Protein AF-A0AAW0KHY0-F1 (afdb_monomer)

Foldseek 3Di:
DDPVVVVVQVVPQVVDDDDDDDPVCPVPDDDLVPDGDPRNVVVVVVVVVCVPPVNVVVVVVD

Nearest PDB structures (foldseek):
  4ud0-assembl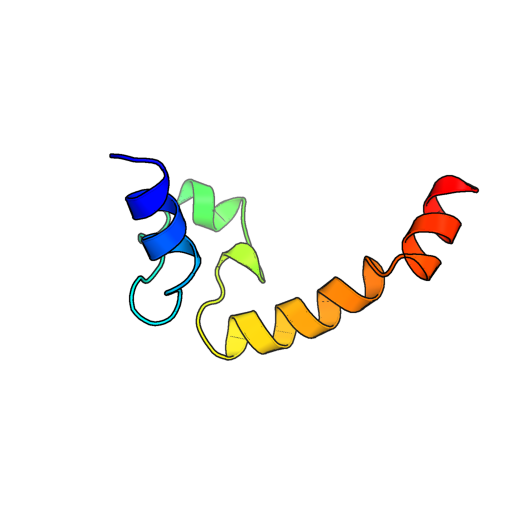y1_B-2  TM=2.179E-01  e=9.226E+00  human metapneumovirus

Secondary structure (DSSP, 8-state):
--HHHHHHHHH-TTTSPPPPPPHHHHHH--GGGG--HHHHHHHHHHHHGGGSHHHHHHHHT-

Organism: Quercus suber (NCBI:txid58331)

pLDDT: mean 89.93, std 6.12, range [57.94, 96.12]

InterPro domains:
  IPR036396 Cytochrome P450 superfamily [G3DSA:1.10.630.10] (1-62)
  IPR036396 Cytochrome P450 superfamily [SSF48264] (2-61)
  IPR050665 Plant Cytochrome P450 Monooxygenases [PTHR24282] (2-59)

Radius of gyration: 15.42 Å; Cα contacts (8 Å, |Δi|>4): 17; chains: 1; bounding box: 35×28×38 Å

Solvent-accessible surface area (backbone atoms only — not comparable to full-atom values): 3942 Å² total; per-residue (Å²): 135,54,73,67,58,53,51,50,53,74,69,39,55,87,83,46,75,81,75,84,70,54,73,66,51,56,70,76,54,67,65,69,84,75,43,59,69,68,65,22,53,56,53,49,54,61,53,48,61,68,66,34,71,75,48,43,51,59,61,75,76,108

Structure (mmCIF, N/CA/C/O backbone):
data_AF-A0AAW0KHY0-F1
#
_entry.id   AF-A0AAW0KHY0-F1
#
loop_
_atom_site.group_PDB
_atom_site.id
_atom_site.type_symbol
_atom_site.label_atom_id
_atom_site.label_alt_id
_atom_site.label_comp_id
_atom_site.label_asym_id
_atom_site.label_entity_id
_atom_site.label_seq_id
_atom_site.pdbx_PDB_ins_code
_atom_site.Cartn_x
_atom_site.Cartn_y
_atom_site.Cartn_z
_atom_site.occupancy
_atom_site.B_iso_or_equiv
_atom_site.auth_seq_id
_atom_site.auth_comp_id
_atom_site.auth_asym_id
_atom_site.auth_atom_id
_atom_site.pdbx_PDB_model_num
ATOM 1 N N . MET A 1 1 ? 12.802 -19.057 -3.942 1.00 80.25 1 MET A N 1
ATOM 2 C CA . MET A 1 1 ? 12.950 -17.686 -3.408 1.00 80.25 1 MET A CA 1
ATOM 3 C C . MET A 1 1 ? 13.002 -17.797 -1.897 1.00 80.25 1 MET A C 1
ATOM 5 O O . MET A 1 1 ? 12.151 -18.491 -1.354 1.00 80.25 1 MET A O 1
ATOM 9 N N . SER A 1 2 ? 13.992 -17.199 -1.237 1.00 95.81 2 SER A N 1
ATOM 10 C CA . SER A 1 2 ? 14.076 -17.185 0.228 1.00 95.81 2 SER A CA 1
ATOM 11 C C . SER A 1 2 ? 13.273 -16.012 0.821 1.00 95.81 2 SER A C 1
ATOM 13 O O . SER A 1 2 ? 13.016 -15.030 0.112 1.00 95.81 2 SER A O 1
ATOM 15 N N . PRO A 1 3 ? 12.874 -16.066 2.104 1.00 95.75 3 PRO A N 1
ATOM 16 C CA . PRO A 1 3 ? 12.181 -14.961 2.775 1.00 95.75 3 PRO A CA 1
ATOM 17 C C . PRO A 1 3 ? 12.930 -13.622 2.703 1.00 95.75 3 PRO A C 1
ATOM 19 O O . PRO A 1 3 ? 12.319 -12.563 2.556 1.00 95.75 3 PRO A O 1
ATOM 22 N N . GLU A 1 4 ? 14.260 -13.657 2.745 1.00 95.06 4 GLU A N 1
ATOM 23 C CA . GLU A 1 4 ? 15.129 -12.478 2.695 1.00 95.06 4 GLU A CA 1
ATOM 24 C C . GLU A 1 4 ? 15.046 -11.797 1.329 1.00 95.06 4 GLU A C 1
ATOM 26 O O . GLU A 1 4 ? 14.964 -10.570 1.244 1.00 95.06 4 GLU A O 1
ATOM 31 N N . GLN A 1 5 ? 14.997 -12.593 0.258 1.00 92.38 5 GLN A N 1
ATOM 32 C CA . GLN A 1 5 ? 14.811 -12.086 -1.100 1.00 92.38 5 GLN A CA 1
ATOM 33 C C . GLN A 1 5 ? 13.439 -11.419 -1.248 1.00 92.38 5 GLN A C 1
ATOM 35 O O . GLN A 1 5 ? 13.346 -10.318 -1.788 1.00 92.38 5 GLN A O 1
ATOM 40 N N . ILE A 1 6 ? 12.388 -12.046 -0.710 1.00 92.62 6 ILE A N 1
ATOM 41 C CA . ILE A 1 6 ? 11.023 -11.505 -0.727 1.00 92.62 6 ILE A CA 1
ATOM 42 C C . ILE A 1 6 ? 10.979 -10.163 0.014 1.00 92.62 6 ILE A C 1
ATOM 44 O O . ILE A 1 6 ? 10.528 -9.160 -0.540 1.00 92.62 6 ILE A O 1
ATOM 48 N N . LYS A 1 7 ? 11.522 -10.104 1.236 1.00 92.62 7 LYS A N 1
ATOM 49 C CA . LYS A 1 7 ? 11.613 -8.862 2.017 1.00 92.62 7 LYS A CA 1
ATOM 50 C C . LYS A 1 7 ? 12.373 -7.771 1.261 1.00 92.62 7 LYS A C 1
ATOM 52 O O . LYS A 1 7 ? 11.959 -6.612 1.296 1.00 92.62 7 LYS A O 1
ATOM 57 N N . GLY A 1 8 ? 13.452 -8.132 0.567 1.00 92.38 8 GLY A N 1
ATOM 58 C CA . GLY A 1 8 ? 14.224 -7.209 -0.261 1.00 92.38 8 GLY A CA 1
ATOM 59 C C . GLY A 1 8 ? 13.367 -6.534 -1.332 1.00 92.38 8 GLY A C 1
ATOM 60 O O . GLY A 1 8 ? 13.369 -5.307 -1.420 1.00 92.38 8 GLY A O 1
ATOM 61 N N . VAL A 1 9 ? 12.577 -7.316 -2.073 1.00 90.75 9 VAL A N 1
ATOM 62 C CA . VAL A 1 9 ? 11.662 -6.798 -3.104 1.00 90.75 9 VAL A CA 1
ATOM 63 C C . VAL A 1 9 ? 10.607 -5.869 -2.496 1.00 90.75 9 VAL A C 1
ATOM 65 O O . VAL A 1 9 ? 10.415 -4.758 -2.979 1.00 90.75 9 VAL A O 1
ATOM 68 N N . PHE A 1 10 ? 9.968 -6.272 -1.393 1.00 89.00 10 PHE A N 1
ATOM 69 C CA . PHE A 1 10 ? 8.909 -5.473 -0.761 1.00 89.00 10 PHE A CA 1
ATOM 70 C C . PHE A 1 10 ? 9.403 -4.202 -0.056 1.00 89.00 10 PHE A C 1
ATOM 72 O O . PHE A 1 10 ? 8.610 -3.292 0.176 1.00 89.00 10 PHE A O 1
ATOM 79 N N . THR A 1 11 ? 10.688 -4.120 0.292 1.00 89.88 11 THR A N 1
ATOM 80 C CA . THR A 1 11 ? 11.265 -2.925 0.935 1.00 89.88 11 THR A CA 1
ATOM 81 C C . THR A 1 11 ? 11.761 -1.916 -0.102 1.00 89.88 11 THR A C 1
ATOM 83 O O . THR A 1 11 ? 11.696 -0.7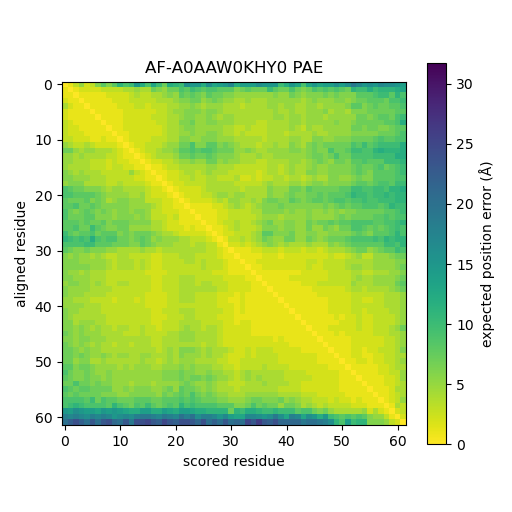10 0.119 1.00 89.88 11 THR A O 1
ATOM 86 N N . LYS A 1 12 ? 12.223 -2.398 -1.260 1.00 87.44 12 LYS A N 1
ATOM 87 C CA . LYS A 1 12 ? 12.789 -1.585 -2.344 1.00 87.44 12 LYS A CA 1
ATOM 88 C C . LYS A 1 12 ? 11.745 -1.253 -3.413 1.00 87.44 12 LYS A C 1
ATOM 90 O O . LYS A 1 12 ? 11.955 -1.472 -4.601 1.00 87.44 12 LYS A O 1
ATOM 95 N N . ILE A 1 13 ? 10.610 -0.699 -2.991 1.00 78.81 13 ILE A N 1
ATOM 96 C CA . ILE A 1 13 ? 9.463 -0.404 -3.873 1.00 78.81 13 ILE A CA 1
ATOM 97 C C . ILE A 1 13 ? 9.763 0.608 -4.995 1.00 78.81 13 ILE A C 1
ATOM 99 O O . ILE A 1 13 ? 8.980 0.726 -5.931 1.00 78.81 13 ILE A O 1
ATOM 103 N N . GLY A 1 14 ? 10.863 1.363 -4.896 1.00 82.44 14 GLY A N 1
ATOM 104 C CA . GLY A 1 14 ? 11.339 2.240 -5.972 1.00 82.44 14 GLY A CA 1
ATOM 105 C C . GLY A 1 14 ? 12.117 1.497 -7.062 1.00 82.44 14 GLY A C 1
ATOM 106 O O . GLY A 1 14 ? 12.051 1.887 -8.224 1.00 82.44 14 GLY A O 1
ATOM 107 N N . ASP A 1 15 ? 12.798 0.408 -6.696 1.00 89.12 15 ASP A N 1
ATOM 108 C CA . ASP A 1 15 ? 13.627 -0.390 -7.607 1.00 89.12 15 ASP A CA 1
ATOM 109 C C . ASP A 1 15 ? 12.784 -1.442 -8.346 1.00 89.12 15 ASP A C 1
ATOM 111 O O . ASP A 1 15 ? 13.088 -1.819 -9.478 1.00 89.12 15 ASP A O 1
ATOM 115 N N . PHE A 1 16 ? 11.706 -1.912 -7.709 1.00 87.56 16 PHE A N 1
ATOM 116 C CA . PHE A 1 16 ? 10.805 -2.929 -8.245 1.00 87.56 16 PHE A CA 1
ATOM 117 C C . PHE A 1 16 ? 9.402 -2.358 -8.458 1.00 87.56 16 PHE A C 1
ATOM 119 O O . PHE A 1 16 ? 8.661 -2.123 -7.504 1.00 87.56 16 PHE A O 1
ATOM 126 N N . GLN A 1 17 ? 9.016 -2.186 -9.722 1.00 87.19 17 GLN A N 1
ATOM 127 C CA . GLN A 1 17 ? 7.647 -1.820 -10.091 1.00 87.19 17 GLN A CA 1
ATOM 128 C C . GLN A 1 17 ? 6.725 -3.043 -10.063 1.00 87.19 17 GLN A C 1
ATOM 130 O O . GLN A 1 17 ? 7.156 -4.166 -10.349 1.00 87.19 17 GLN A O 1
ATOM 135 N N . LYS A 1 18 ? 5.436 -2.837 -9.766 1.00 86.38 18 LYS A N 1
ATOM 136 C CA . LYS 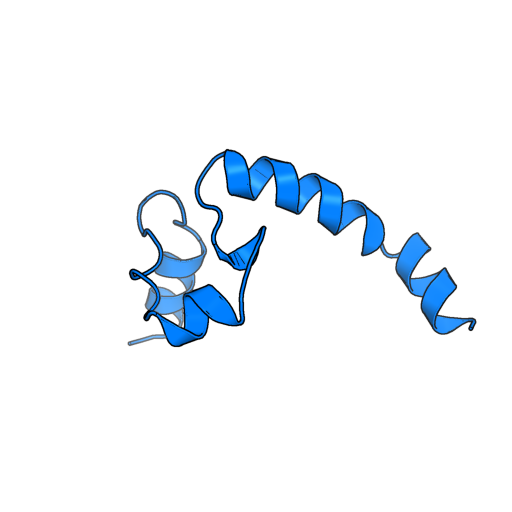A 1 18 ? 4.436 -3.903 -9.863 1.00 86.38 18 LYS A CA 1
ATOM 137 C C . LYS A 1 18 ? 4.360 -4.417 -11.303 1.00 86.38 18 LYS A C 1
ATOM 139 O O . LYS A 1 18 ? 4.456 -3.637 -12.256 1.00 86.38 18 LYS A O 1
ATOM 144 N N . PRO A 1 19 ? 4.126 -5.726 -11.491 1.00 87.12 19 PRO A N 1
ATOM 145 C CA . PRO A 1 19 ? 3.831 -6.257 -12.811 1.00 87.12 19 PRO A CA 1
ATOM 146 C C . PRO A 1 19 ? 2.572 -5.590 -13.374 1.00 87.12 19 PRO A C 1
ATOM 148 O O . PRO A 1 19 ? 1.644 -5.251 -12.634 1.00 87.12 19 PRO A O 1
ATOM 151 N N . LYS A 1 20 ? 2.521 -5.426 -14.701 1.00 86.81 20 LYS A N 1
ATOM 152 C CA . LYS A 1 20 ? 1.335 -4.878 -15.367 1.00 86.81 20 LYS A CA 1
ATOM 153 C C . LYS A 1 20 ? 0.126 -5.770 -15.051 1.00 86.81 20 LYS A C 1
ATOM 155 O O . LYS A 1 20 ? 0.188 -6.971 -15.325 1.00 86.81 20 LYS A O 1
ATOM 160 N N . PRO A 1 21 ? -0.964 -5.215 -14.495 1.00 86.44 21 PRO A N 1
ATOM 161 C CA . PRO A 1 21 ? -2.140 -6.007 -14.183 1.00 86.44 21 PRO A CA 1
ATOM 162 C C . PRO A 1 21 ? -2.798 -6.495 -15.474 1.00 86.44 21 PRO A C 1
ATOM 164 O O . PRO A 1 21 ? -2.835 -5.782 -16.481 1.00 86.44 21 PRO A O 1
ATOM 167 N N . ASN A 1 22 ? -3.352 -7.706 -15.435 1.00 90.00 22 ASN A N 1
ATOM 168 C CA . ASN A 1 22 ? -4.197 -8.186 -16.522 1.00 90.00 22 ASN A CA 1
ATOM 169 C C . ASN A 1 22 ? -5.512 -7.367 -16.586 1.00 90.00 22 ASN A C 1
ATOM 171 O O . ASN A 1 22 ? -5.874 -6.696 -15.610 1.00 90.00 22 ASN A O 1
ATOM 175 N N . PRO A 1 23 ? -6.250 -7.408 -17.710 1.00 89.88 23 PRO A N 1
ATOM 176 C CA . PRO A 1 23 ? -7.461 -6.604 -17.881 1.00 89.88 23 PRO A CA 1
ATOM 177 C C . PRO A 1 23 ? -8.541 -6.827 -16.810 1.00 89.88 23 PRO A C 1
ATOM 179 O O . PRO A 1 23 ? -9.213 -5.872 -16.429 1.00 89.88 23 PRO A O 1
ATOM 182 N N . LEU A 1 24 ? -8.680 -8.048 -16.279 1.00 91.38 24 LEU A N 1
ATOM 183 C CA . LEU A 1 24 ? -9.664 -8.362 -15.234 1.00 91.38 24 LEU A CA 1
ATOM 184 C C . LEU A 1 24 ? -9.299 -7.702 -13.902 1.00 91.38 24 LEU A C 1
ATOM 186 O O . LEU A 1 24 ? -10.149 -7.099 -13.252 1.00 91.38 24 LEU A O 1
ATOM 190 N N . VAL A 1 25 ? -8.020 -7.750 -13.523 1.00 87.62 25 VAL A N 1
ATOM 191 C CA . VAL A 1 25 ? -7.519 -7.059 -12.327 1.00 87.62 25 VAL A CA 1
ATOM 192 C C . VAL A 1 25 ? -7.726 -5.556 -12.465 1.00 87.62 25 VAL A C 1
ATOM 194 O O . VAL A 1 25 ? -8.160 -4.918 -11.516 1.00 87.62 25 VAL A O 1
ATOM 197 N N . ARG A 1 26 ? -7.493 -4.988 -13.652 1.00 84.44 26 ARG A N 1
ATOM 198 C CA . ARG A 1 26 ? -7.714 -3.556 -13.894 1.00 84.44 26 ARG A CA 1
ATOM 199 C C . ARG A 1 26 ? -9.186 -3.142 -13.761 1.00 84.44 26 ARG A C 1
ATOM 201 O O . ARG A 1 26 ? -9.448 -1.999 -13.397 1.00 84.44 26 ARG A O 1
ATOM 208 N N . LEU A 1 27 ? -10.122 -4.045 -14.059 1.00 88.75 27 LEU A N 1
ATOM 209 C CA . LEU A 1 27 ? -11.558 -3.803 -13.907 1.00 88.75 27 LEU A CA 1
ATOM 210 C C . LEU A 1 27 ? -11.999 -3.868 -12.437 1.00 88.75 27 LEU A C 1
ATOM 212 O O . LEU A 1 27 ? -12.765 -3.021 -11.989 1.00 88.75 27 LEU A O 1
ATOM 216 N N . LEU A 1 28 ? -11.517 -4.867 -11.693 1.00 90.31 28 LEU A N 1
ATOM 217 C CA . LEU A 1 28 ? -11.947 -5.131 -10.314 1.00 90.31 28 LEU A CA 1
ATOM 218 C C . LEU A 1 28 ? -11.212 -4.278 -9.278 1.00 90.31 28 LEU A C 1
ATOM 220 O O . LEU A 1 28 ? -11.777 -3.896 -8.257 1.00 90.31 28 LEU A O 1
ATOM 224 N N . ALA A 1 29 ? -9.939 -3.995 -9.527 1.00 85.88 29 ALA A N 1
ATOM 225 C CA . ALA A 1 29 ? -9.071 -3.278 -8.616 1.00 85.88 29 ALA A CA 1
ATOM 226 C C . ALA A 1 29 ? -8.769 -1.911 -9.228 1.00 85.88 29 ALA A C 1
ATOM 228 O O . ALA A 1 29 ? -8.004 -1.806 -10.182 1.00 85.88 29 ALA A O 1
ATOM 229 N N . MET A 1 30 ? -9.379 -0.860 -8.679 1.00 84.19 30 MET A N 1
ATOM 230 C CA . MET A 1 30 ? -9.147 0.538 -9.054 1.00 84.19 30 MET A CA 1
ATOM 231 C C . MET A 1 30 ? -8.555 1.328 -7.875 1.00 84.19 30 MET A C 1
ATOM 233 O O . MET A 1 30 ? -8.573 0.885 -6.728 1.00 84.19 30 MET A O 1
ATOM 237 N N . GLY A 1 31 ? -8.016 2.519 -8.145 1.00 88.25 31 GLY A N 1
ATOM 238 C CA . GLY A 1 31 ? -7.507 3.416 -7.100 1.00 88.25 31 GLY A CA 1
ATOM 239 C C . GLY A 1 31 ? -6.101 3.066 -6.598 1.00 88.25 31 GLY A C 1
ATOM 240 O O . GLY A 1 31 ? -5.233 2.691 -7.386 1.00 88.25 31 GLY A O 1
ATOM 241 N N . VAL A 1 32 ? -5.862 3.232 -5.288 1.00 92.00 32 VAL A N 1
ATOM 242 C CA . VAL A 1 32 ? -4.515 3.214 -4.670 1.00 92.00 32 VAL A CA 1
ATOM 243 C C . VAL A 1 32 ? -3.726 1.940 -4.939 1.00 92.00 32 VAL A C 1
ATOM 245 O O . VAL A 1 32 ? -2.507 2.005 -5.069 1.00 92.00 32 VAL A O 1
ATOM 248 N N . VAL A 1 33 ? -4.393 0.798 -5.095 1.00 89.25 33 VAL A N 1
ATOM 249 C CA . VAL A 1 33 ? -3.738 -0.476 -5.425 1.00 89.25 33 VAL A CA 1
ATOM 250 C C . VAL A 1 33 ? -2.910 -0.401 -6.719 1.00 89.25 33 VAL A C 1
ATOM 252 O O . VAL A 1 33 ? -1.816 -0.964 -6.777 1.00 89.25 33 VAL A O 1
ATOM 255 N N . ASN A 1 34 ? -3.359 0.390 -7.702 1.00 88.38 34 ASN A N 1
ATOM 256 C CA . ASN A 1 34 ? -2.684 0.589 -8.989 1.00 88.38 34 ASN A CA 1
ATOM 257 C C . ASN A 1 34 ? -1.730 1.788 -9.019 1.00 88.38 34 ASN A C 1
ATOM 259 O O . ASN A 1 34 ? -1.086 2.023 -10.038 1.00 88.38 34 ASN A O 1
ATOM 263 N N . TYR A 1 35 ? -1.675 2.603 -7.964 1.00 90.75 35 TYR A N 1
ATOM 264 C CA . TYR A 1 35 ? -0.727 3.714 -7.917 1.00 90.75 35 TYR A CA 1
ATOM 265 C C . TYR A 1 35 ? 0.668 3.192 -7.585 1.00 90.75 35 TYR A C 1
ATOM 267 O O . TYR A 1 35 ? 0.808 2.207 -6.860 1.00 90.75 35 TYR A O 1
ATOM 275 N N . GLU A 1 36 ? 1.683 3.896 -8.077 1.00 89.75 36 GLU A N 1
ATOM 276 C CA . GLU A 1 36 ? 3.100 3.639 -7.812 1.00 89.75 36 GLU A CA 1
ATOM 277 C C . GLU A 1 36 ? 3.806 4.936 -7.403 1.00 89.75 36 GLU A C 1
ATOM 279 O O . GLU A 1 36 ? 3.257 6.034 -7.571 1.00 89.75 36 GLU A O 1
ATOM 284 N N . GLY A 1 37 ? 5.015 4.807 -6.853 1.00 89.69 37 GLY A N 1
ATOM 285 C CA . GLY A 1 37 ? 5.886 5.931 -6.507 1.00 89.69 37 GLY A CA 1
ATOM 286 C C . GLY A 1 37 ? 5.229 6.966 -5.588 1.00 89.69 37 GLY A C 1
ATOM 287 O O . GLY A 1 37 ? 4.461 6.632 -4.682 1.00 89.69 37 GLY A O 1
ATOM 288 N N . GLU A 1 38 ? 5.506 8.246 -5.841 1.00 92.69 38 GLU A N 1
ATOM 289 C CA . GLU A 1 38 ? 5.003 9.367 -5.034 1.00 92.69 38 GLU A CA 1
ATOM 290 C C . GLU A 1 38 ? 3.474 9.430 -4.981 1.00 92.69 38 GLU A C 1
ATOM 292 O O . GLU A 1 38 ? 2.888 9.755 -3.944 1.00 92.69 38 GLU A O 1
ATOM 297 N N . LYS A 1 39 ? 2.801 9.064 -6.081 1.00 92.56 39 LYS A N 1
ATOM 298 C CA . LYS A 1 39 ? 1.337 9.024 -6.129 1.00 92.56 39 LYS A CA 1
ATOM 299 C C . LYS A 1 39 ? 0.797 7.980 -5.157 1.00 92.56 39 LYS A C 1
ATOM 301 O O . LYS A 1 39 ? -0.156 8.254 -4.437 1.00 92.56 39 LYS A O 1
ATOM 306 N N . TRP A 1 40 ? 1.405 6.800 -5.087 1.00 92.06 40 TRP A N 1
ATOM 307 C CA . TRP A 1 40 ? 1.022 5.807 -4.086 1.00 92.06 40 TRP A CA 1
ATOM 308 C C . TRP A 1 40 ? 1.329 6.283 -2.667 1.00 92.06 40 TRP A C 1
ATOM 310 O O . TRP A 1 40 ? 0.455 6.206 -1.805 1.00 92.06 40 TRP A O 1
ATOM 320 N N . ALA A 1 41 ? 2.523 6.839 -2.438 1.00 92.31 41 ALA A N 1
ATOM 321 C CA . ALA A 1 41 ? 2.951 7.310 -1.121 1.00 92.31 41 ALA A CA 1
ATOM 322 C C . ALA A 1 41 ? 1.991 8.368 -0.550 1.00 92.31 41 ALA A C 1
ATOM 324 O O . ALA A 1 41 ? 1.536 8.248 0.589 1.00 92.31 41 ALA A O 1
ATOM 325 N N . LYS A 1 42 ? 1.604 9.355 -1.369 1.00 95.50 42 LYS A N 1
ATOM 326 C CA . LYS A 1 42 ? 0.659 10.412 -0.987 1.00 95.50 42 LYS A CA 1
ATOM 327 C C . LYS A 1 42 ? -0.694 9.848 -0.562 1.00 95.50 42 LYS A C 1
ATOM 329 O O . LYS A 1 42 ? -1.195 10.184 0.508 1.00 95.50 42 LYS A O 1
ATOM 334 N N . TYR A 1 43 ? -1.297 8.998 -1.389 1.00 95.56 43 TYR A N 1
ATOM 335 C CA . TYR A 1 43 ? -2.643 8.498 -1.110 1.00 95.56 43 TYR A CA 1
ATOM 336 C C . TYR A 1 43 ? -2.652 7.440 -0.003 1.00 95.56 43 TYR A C 1
ATOM 338 O O . TYR A 1 43 ? -3.594 7.405 0.785 1.00 95.56 43 TYR A O 1
ATOM 346 N N . ARG A 1 44 ? -1.596 6.622 0.118 1.00 93.75 44 ARG A N 1
ATOM 347 C CA . ARG A 1 44 ? -1.440 5.702 1.250 1.00 93.75 44 ARG A CA 1
ATOM 348 C C . ARG A 1 44 ? -1.367 6.460 2.572 1.00 93.75 44 ARG A C 1
ATOM 350 O O . ARG A 1 44 ? -1.999 6.024 3.524 1.00 93.75 44 ARG A O 1
ATOM 357 N N . ASN A 1 45 ? -0.650 7.584 2.632 1.00 95.38 45 ASN A N 1
ATOM 358 C CA . ASN A 1 45 ? -0.592 8.403 3.844 1.00 95.38 45 ASN A CA 1
ATOM 359 C C . ASN A 1 45 ? -1.996 8.865 4.275 1.00 95.38 45 ASN A C 1
ATOM 361 O O . ASN A 1 45 ? -2.387 8.659 5.417 1.00 95.38 45 ASN A O 1
ATOM 365 N N . ILE A 1 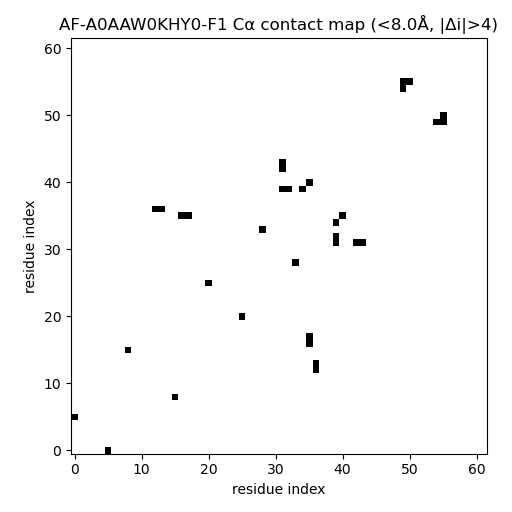46 ? -2.796 9.376 3.333 1.00 96.12 46 ILE A N 1
ATOM 366 C CA . ILE A 1 46 ? -4.181 9.803 3.597 1.00 96.12 46 ILE A CA 1
ATOM 367 C C . ILE A 1 46 ? -5.036 8.633 4.101 1.00 96.12 46 ILE A C 1
ATOM 369 O O . ILE A 1 46 ? -5.736 8.772 5.099 1.00 96.12 46 ILE A O 1
ATOM 373 N N . ILE A 1 47 ? -4.972 7.477 3.431 1.00 95.31 47 ILE A N 1
ATOM 374 C CA . ILE A 1 47 ? -5.759 6.294 3.811 1.00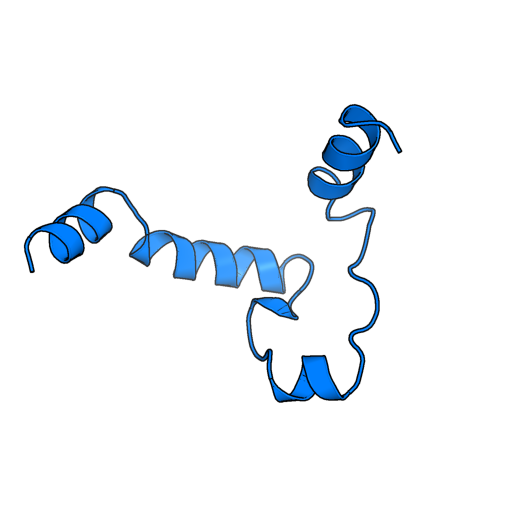 95.31 47 ILE A CA 1
ATOM 375 C C . ILE A 1 47 ? -5.346 5.781 5.191 1.00 95.31 47 ILE A C 1
ATOM 377 O O . ILE A 1 47 ? -6.215 5.461 5.996 1.00 95.31 47 ILE A O 1
ATOM 381 N N . ASN A 1 48 ? -4.044 5.738 5.490 1.00 95.75 48 ASN A N 1
ATOM 382 C CA . ASN A 1 48 ? -3.536 5.247 6.770 1.00 95.75 48 ASN A CA 1
ATOM 383 C C . ASN A 1 48 ? -4.147 5.995 7.968 1.00 95.75 48 ASN A C 1
ATOM 385 O O . ASN A 1 48 ? -4.352 5.365 9.002 1.00 95.75 48 ASN A O 1
ATOM 389 N N . LEU A 1 49 ? -4.508 7.280 7.823 1.00 95.06 49 LEU A N 1
ATOM 390 C CA . LEU A 1 49 ? -5.163 8.063 8.882 1.00 95.06 49 LEU A CA 1
ATOM 391 C C . LEU A 1 49 ? -6.466 7.417 9.376 1.00 95.06 49 LEU A C 1
ATOM 393 O O . LEU A 1 49 ? -6.777 7.483 10.563 1.00 95.06 49 LEU A O 1
ATOM 397 N N . ALA A 1 50 ? -7.225 6.774 8.484 1.00 94.12 50 ALA A N 1
ATOM 398 C CA . ALA A 1 50 ? -8.462 6.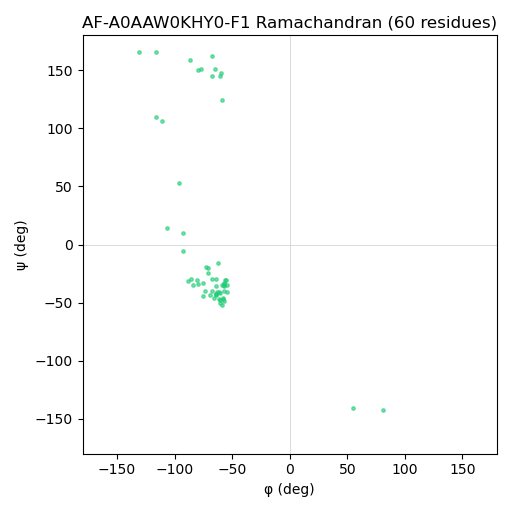078 8.841 1.00 94.12 50 ALA A CA 1
ATOM 399 C C . ALA A 1 50 ? -8.210 4.771 9.615 1.00 94.12 50 ALA A C 1
ATOM 401 O O . ALA A 1 50 ? -9.100 4.287 10.307 1.00 94.12 50 ALA A O 1
ATOM 402 N N . PHE A 1 51 ? -6.995 4.226 9.528 1.00 95.06 51 PHE A N 1
ATOM 403 C CA . PHE A 1 51 ? -6.575 2.984 10.179 1.00 95.06 51 PHE A CA 1
ATOM 404 C C . PHE A 1 51 ? -5.643 3.228 11.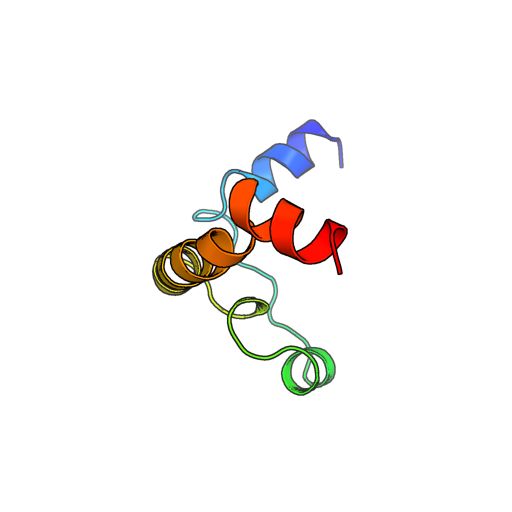373 1.00 95.06 51 PHE A C 1
ATOM 406 O O . PHE A 1 51 ? -4.998 2.300 11.862 1.00 95.06 51 PHE A O 1
ATOM 413 N N . HIS A 1 52 ? -5.552 4.464 11.866 1.00 95.19 52 HIS A N 1
ATOM 414 C CA . HIS A 1 52 ? -4.877 4.724 13.129 1.00 95.19 52 HIS A CA 1
ATOM 415 C C . HIS A 1 52 ? -5.614 4.057 14.297 1.00 95.19 52 HIS A C 1
ATOM 417 O O . HIS A 1 52 ? -6.835 3.890 14.277 1.00 95.19 52 HIS A O 1
ATOM 423 N N . LYS A 1 53 ? -4.871 3.693 15.346 1.00 94.50 53 LYS A N 1
ATOM 424 C CA . LYS A 1 53 ? -5.377 2.902 16.478 1.00 94.50 53 LYS A CA 1
ATOM 425 C C . LYS A 1 53 ? -6.623 3.517 17.124 1.00 94.50 53 LYS A C 1
ATOM 427 O O . LYS A 1 53 ? -7.548 2.796 17.47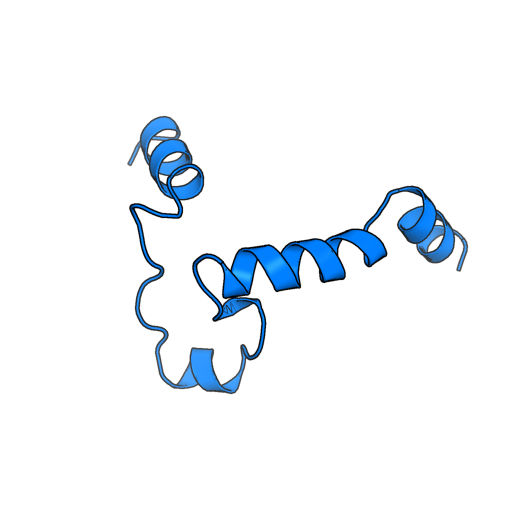7 1.00 94.50 53 LYS A O 1
ATOM 432 N N . GLU A 1 54 ? -6.664 4.836 17.277 1.00 93.31 54 GLU A N 1
ATOM 433 C CA . GLU A 1 54 ? -7.814 5.566 17.813 1.00 93.31 54 GLU A CA 1
ATOM 434 C C . GLU A 1 54 ? -9.052 5.460 16.920 1.00 93.31 54 GLU A C 1
ATOM 436 O O . GLU A 1 54 ? -10.158 5.362 17.439 1.00 93.31 54 GLU A O 1
ATOM 441 N N . LYS A 1 55 ? -8.877 5.429 15.593 1.00 94.19 55 LYS A N 1
ATOM 442 C CA . LYS A 1 55 ? -9.977 5.252 14.637 1.00 94.19 55 LYS A CA 1
ATOM 443 C C . LYS A 1 55 ? -10.486 3.818 14.643 1.00 94.19 55 LYS A C 1
ATOM 445 O O . LYS A 1 55 ? -11.692 3.612 14.640 1.00 94.19 55 LYS A O 1
ATOM 450 N N . LEU A 1 56 ? -9.584 2.842 14.737 1.00 95.06 56 LEU A N 1
ATOM 451 C CA . LEU A 1 56 ? -9.950 1.426 14.815 1.00 95.06 56 LEU A CA 1
ATOM 452 C C . LEU A 1 56 ? -10.761 1.107 16.073 1.00 95.06 56 LEU A C 1
ATOM 454 O O . LEU A 1 56 ? -11.775 0.428 15.977 1.00 95.06 56 LEU A O 1
ATOM 458 N N . LYS A 1 57 ? -10.398 1.681 17.226 1.00 94.69 57 LYS A N 1
ATOM 459 C CA . LYS A 1 57 ? -11.199 1.547 18.454 1.00 94.69 57 LYS A CA 1
ATOM 460 C C . LYS A 1 57 ? -12.636 2.035 18.277 1.00 94.69 57 LYS A C 1
ATOM 462 O O . LYS A 1 57 ? -13.538 1.479 18.886 1.00 94.69 57 LYS A O 1
ATOM 467 N N . LEU A 1 58 ? -12.869 3.077 17.477 1.00 93.12 58 LEU A N 1
ATOM 468 C CA . LEU A 1 58 ? -14.232 3.544 17.207 1.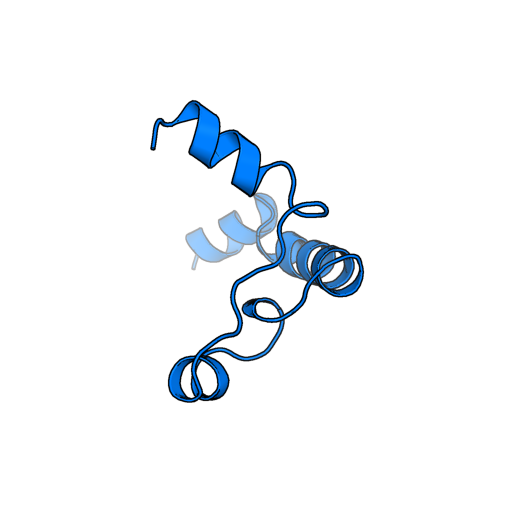00 93.12 58 LEU A CA 1
ATOM 469 C C . LEU A 1 58 ? -15.030 2.526 16.389 1.00 93.12 58 LEU A C 1
ATOM 471 O O . LEU A 1 58 ? -16.237 2.479 16.548 1.00 93.12 58 LEU A O 1
ATOM 475 N N . LEU A 1 59 ? -14.370 1.725 15.547 1.00 91.19 59 LEU A N 1
ATOM 476 C CA . LEU A 1 59 ? -15.011 0.662 14.772 1.00 91.19 59 LEU A CA 1
ATOM 477 C C . LEU A 1 59 ? -15.265 -0.602 15.602 1.00 91.19 59 LEU A C 1
ATOM 479 O O . LEU A 1 59 ? -16.256 -1.273 15.367 1.00 91.19 59 LEU A O 1
ATOM 483 N N . GLU A 1 60 ? -14.392 -0.925 16.561 1.00 85.81 60 GLU A N 1
ATOM 484 C CA . GLU A 1 60 ? -14.558 -2.080 17.465 1.00 85.81 60 GLU A CA 1
ATOM 485 C C . GLU A 1 60 ? -15.683 -1.894 18.493 1.00 85.81 60 GLU A C 1
ATOM 487 O O . GLU A 1 60 ? -16.205 -2.874 19.013 1.00 85.81 60 GLU A O 1
ATOM 492 N N . ASN A 1 61 ? -16.030 -0.647 18.816 1.00 73.19 61 ASN A N 1
ATOM 493 C CA . ASN A 1 61 ? -17.100 -0.318 19.761 1.00 73.19 61 ASN A CA 1
ATOM 494 C C . ASN A 1 61 ? -18.469 -0.097 19.076 1.00 73.19 61 ASN A C 1
ATOM 496 O O . ASN A 1 61 ? -19.387 0.405 19.728 1.00 73.19 61 ASN A O 1
ATOM 500 N N . LEU A 1 62 ? -18.587 -0.418 17.781 1.00 57.94 62 LEU A N 1
ATOM 501 C CA . LEU A 1 62 ? -19.845 -0.477 17.020 1.00 57.94 62 LEU A CA 1
ATOM 502 C C . LEU A 1 62 ? -20.372 -1.914 16.986 1.00 57.94 62 LEU A C 1
ATOM 504 O O . LEU A 1 62 ? -21.612 -2.062 17.024 1.00 57.94 62 LEU A O 1
#

Sequence (62 aa):
MSPEQIKGVFTKIGDFQKPKPNPLVRLLAMGVVNYEGEKWAKYRNIINLAFHKEKLKLLENL

Mean predicted aligned error: 4.89 Å